Protein AF-A0A7W0P6W8-F1 (afdb_monomer)

Mean predicted aligned error: 2.23 Å

Structure (mmCIF, N/CA/C/O backbone):
data_AF-A0A7W0P6W8-F1
#
_entry.id   AF-A0A7W0P6W8-F1
#
loop_
_atom_site.group_PDB
_atom_site.id
_atom_site.type_symbol
_atom_site.label_atom_id
_atom_site.label_alt_id
_atom_site.label_comp_id
_atom_site.label_asym_id
_atom_site.label_entity_id
_atom_site.label_seq_id
_atom_site.pdbx_PDB_ins_code
_atom_site.Cartn_x
_atom_site.Cartn_y
_atom_site.Cartn_z
_atom_site.occupancy
_atom_site.B_iso_or_equiv
_atom_site.auth_seq_id
_atom_site.auth_comp_id
_atom_site.auth_asym_id
_atom_site.auth_atom_id
_atom_site.pdbx_PDB_model_num
ATOM 1 N N . MET A 1 1 ? 16.975 14.737 -2.660 1.00 61.19 1 MET A N 1
ATOM 2 C CA . MET A 1 1 ? 17.445 13.338 -2.659 1.00 61.19 1 MET A CA 1
ATOM 3 C C . MET A 1 1 ? 16.325 12.501 -3.251 1.00 61.19 1 MET A C 1
ATOM 5 O O . MET A 1 1 ? 15.214 12.596 -2.748 1.00 61.19 1 MET A O 1
ATOM 9 N N . SER A 1 2 ? 16.553 11.826 -4.375 1.00 84.50 2 SER A N 1
ATOM 10 C CA . SER A 1 2 ? 15.557 10.953 -5.012 1.00 84.50 2 SER A CA 1
ATOM 11 C C . SER A 1 2 ? 15.810 9.510 -4.595 1.00 84.50 2 SER A C 1
ATOM 13 O O . SER A 1 2 ? 16.967 9.103 -4.592 1.00 84.50 2 SER A O 1
ATOM 15 N N . LEU A 1 3 ? 14.749 8.761 -4.293 1.00 93.12 3 LEU A N 1
ATOM 16 C CA . LEU A 1 3 ? 14.845 7.332 -3.989 1.00 93.12 3 LEU A CA 1
ATOM 17 C C . LEU A 1 3 ? 15.278 6.541 -5.224 1.00 93.12 3 LEU A C 1
ATOM 19 O O . LEU A 1 3 ? 14.720 6.759 -6.312 1.00 93.12 3 LEU A O 1
ATOM 23 N N . ASP A 1 4 ? 16.208 5.611 -5.039 1.00 97.38 4 ASP A N 1
ATOM 24 C CA . ASP A 1 4 ? 16.608 4.667 -6.075 1.00 97.38 4 ASP A CA 1
ATOM 25 C C . ASP A 1 4 ? 15.560 3.554 -6.282 1.00 97.38 4 ASP A C 1
ATOM 27 O O . ASP A 1 4 ? 14.517 3.485 -5.621 1.00 97.38 4 ASP A O 1
ATOM 31 N N . ALA A 1 5 ? 15.799 2.687 -7.269 1.00 97.25 5 ALA A N 1
ATOM 32 C CA . ALA A 1 5 ? 14.848 1.636 -7.611 1.00 97.25 5 ALA A CA 1
ATOM 33 C C . ALA A 1 5 ? 14.709 0.559 -6.518 1.00 97.25 5 ALA A C 1
ATOM 35 O O . ALA A 1 5 ? 13.622 0.003 -6.337 1.00 97.25 5 ALA A O 1
ATOM 36 N N . ALA A 1 6 ? 15.790 0.257 -5.795 1.00 97.88 6 ALA A N 1
ATOM 37 C CA . ALA A 1 6 ? 15.792 -0.739 -4.733 1.00 97.88 6 ALA A CA 1
ATOM 38 C C . ALA A 1 6 ? 15.047 -0.214 -3.499 1.00 97.88 6 ALA A C 1
ATOM 40 O O . ALA A 1 6 ? 14.185 -0.915 -2.969 1.00 97.88 6 ALA A O 1
ATOM 41 N N . GLU A 1 7 ? 15.290 1.038 -3.114 1.00 98.19 7 GLU A N 1
ATOM 42 C CA . GLU A 1 7 ? 14.586 1.724 -2.029 1.00 98.19 7 GLU A CA 1
ATOM 43 C C . GLU A 1 7 ? 13.081 1.799 -2.306 1.00 98.19 7 GLU A C 1
ATOM 45 O O . GLU A 1 7 ? 12.267 1.451 -1.452 1.00 98.19 7 GLU A O 1
ATOM 50 N N . ARG A 1 8 ? 12.684 2.170 -3.532 1.00 98.12 8 ARG A N 1
ATOM 51 C CA . ARG A 1 8 ? 11.266 2.188 -3.935 1.00 98.12 8 ARG A CA 1
ATOM 52 C C . ARG A 1 8 ? 10.633 0.809 -3.864 1.00 98.12 8 ARG A C 1
ATOM 54 O O . ARG A 1 8 ? 9.508 0.681 -3.391 1.00 98.12 8 ARG A O 1
ATOM 61 N N . ARG A 1 9 ? 11.339 -0.224 -4.327 1.00 98.38 9 ARG A N 1
ATOM 62 C CA . ARG A 1 9 ? 10.838 -1.600 -4.267 1.00 98.38 9 ARG A CA 1
ATOM 63 C C . ARG A 1 9 ? 10.638 -2.040 -2.821 1.00 98.38 9 ARG A C 1
ATOM 65 O O . ARG A 1 9 ? 9.614 -2.647 -2.524 1.00 98.38 9 ARG A O 1
ATOM 72 N N . GLN A 1 10 ? 11.595 -1.731 -1.950 1.00 98.50 10 GLN A N 1
ATOM 73 C CA . GLN A 1 10 ? 11.526 -2.066 -0.534 1.00 98.50 10 GLN A CA 1
ATOM 74 C C . GLN A 1 10 ? 10.329 -1.372 0.128 1.00 98.50 10 GLN A C 1
ATOM 76 O O . GLN A 1 10 ? 9.480 -2.050 0.699 1.00 98.50 10 GLN A O 1
ATOM 81 N N . LEU A 1 11 ? 10.172 -0.059 -0.078 1.00 98.56 11 LEU A N 1
ATOM 82 C CA . LEU A 1 11 ? 9.014 0.698 0.411 1.00 98.56 11 LEU A CA 1
ATOM 83 C C . LEU A 1 11 ? 7.687 0.127 -0.101 1.00 98.56 11 LEU A C 1
ATOM 85 O O . LEU A 1 11 ? 6.741 -0.011 0.670 1.00 98.56 11 LEU A O 1
ATOM 89 N N . ALA A 1 12 ? 7.610 -0.248 -1.382 1.00 98.56 12 ALA A N 1
ATOM 90 C CA . ALA A 1 12 ? 6.400 -0.832 -1.951 1.00 98.56 12 ALA A CA 1
ATOM 91 C C . ALA A 1 12 ? 5.994 -2.133 -1.241 1.00 98.56 12 ALA A C 1
ATOM 93 O O . ALA A 1 12 ? 4.813 -2.325 -0.946 1.00 98.56 12 ALA A O 1
ATOM 94 N N . VAL A 1 13 ? 6.964 -3.014 -0.961 1.00 98.62 13 VAL A N 1
ATOM 95 C CA . VAL A 1 13 ? 6.756 -4.287 -0.250 1.00 98.62 13 VAL A CA 1
ATOM 96 C C . VAL A 1 13 ? 6.384 -4.050 1.210 1.00 98.62 13 VAL A C 1
ATOM 98 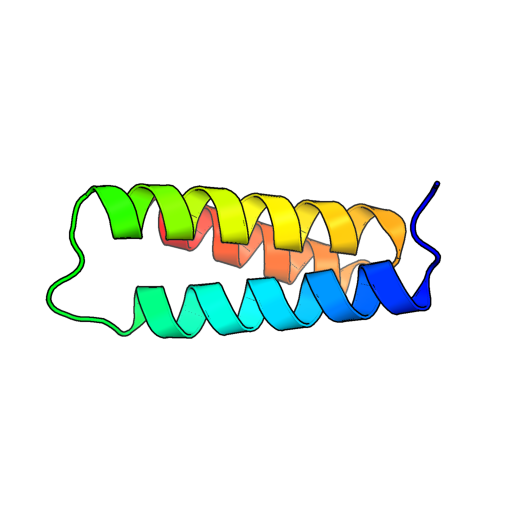O O . VAL A 1 13 ? 5.407 -4.628 1.686 1.00 98.62 13 VAL A O 1
ATOM 101 N N . ASP A 1 14 ? 7.130 -3.198 1.907 1.00 98.81 14 ASP A N 1
ATOM 102 C CA . ASP A 1 14 ? 6.946 -2.974 3.340 1.00 98.81 14 ASP A CA 1
ATOM 103 C C . ASP A 1 14 ? 5.594 -2.333 3.630 1.00 98.81 14 ASP A C 1
ATOM 105 O O . ASP A 1 14 ? 4.852 -2.818 4.482 1.00 98.81 14 ASP A O 1
ATOM 109 N N . LEU A 1 15 ? 5.216 -1.313 2.854 1.00 98.88 15 LEU A N 1
ATOM 110 C CA . LEU A 1 15 ? 3.908 -0.675 2.972 1.00 98.88 15 LEU A CA 1
ATOM 111 C C . LEU A 1 15 ? 2.773 -1.643 2.613 1.00 98.88 15 LEU A C 1
ATOM 113 O O . LEU A 1 15 ? 1.767 -1.677 3.315 1.00 98.88 15 LEU A O 1
ATOM 117 N N . PHE A 1 16 ? 2.942 -2.475 1.577 1.00 98.69 16 PHE A N 1
ATOM 118 C CA . PHE A 1 16 ? 1.935 -3.478 1.206 1.00 98.69 16 PHE A CA 1
ATOM 119 C C . PHE A 1 16 ? 1.672 -4.462 2.350 1.00 98.69 16 PHE A C 1
ATOM 121 O O . PHE A 1 16 ? 0.520 -4.768 2.656 1.00 98.69 16 PHE A O 1
ATOM 128 N N . ASN A 1 17 ? 2.737 -4.964 2.980 1.00 98.69 17 ASN A N 1
ATOM 129 C CA . ASN A 1 17 ? 2.639 -5.895 4.102 1.00 98.69 17 ASN A CA 1
ATOM 130 C C . ASN A 1 17 ? 2.109 -5.209 5.364 1.00 98.69 17 ASN A C 1
ATOM 132 O O . ASN A 1 17 ? 1.301 -5.793 6.079 1.00 98.69 17 ASN A O 1
ATOM 136 N N . PHE A 1 18 ? 2.498 -3.960 5.615 1.00 98.81 18 PHE A N 1
ATOM 137 C CA . PHE A 1 18 ? 1.980 -3.186 6.737 1.00 98.81 18 PHE A CA 1
ATOM 138 C C . PHE A 1 18 ? 0.462 -2.990 6.645 1.00 98.81 18 PHE A C 1
ATOM 140 O O . PHE A 1 18 ? -0.242 -3.202 7.632 1.00 98.81 18 PHE A O 1
ATOM 147 N N . VAL A 1 19 ? -0.068 -2.709 5.450 1.00 98.69 19 VAL A N 1
ATOM 148 C CA . VAL A 1 19 ? -1.521 -2.636 5.224 1.00 98.69 19 VAL A CA 1
ATOM 149 C C . VAL A 1 19 ? -2.218 -3.938 5.614 1.00 98.69 19 VAL A C 1
ATOM 151 O O . VAL A 1 19 ? -3.299 -3.886 6.188 1.00 98.69 19 VAL A O 1
ATOM 154 N N . TRP A 1 20 ? -1.613 -5.105 5.373 1.00 98.25 20 TRP A N 1
ATOM 155 C CA . TRP A 1 20 ? -2.191 -6.379 5.818 1.00 98.25 20 TRP A CA 1
ATOM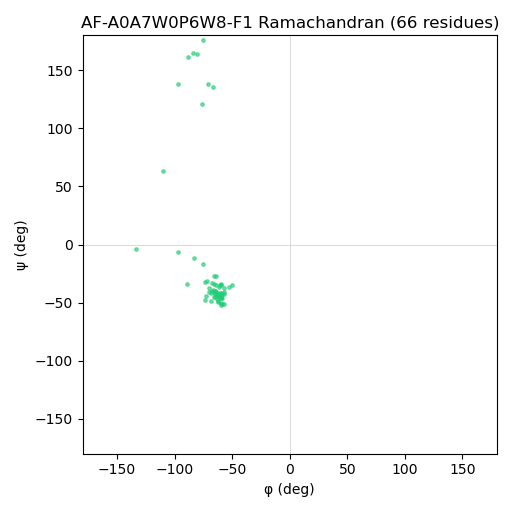 156 C C . TRP A 1 20 ? -2.273 -6.497 7.337 1.00 98.25 20 TRP A C 1
ATOM 158 O O . TRP A 1 20 ? -3.306 -6.926 7.844 1.00 98.25 20 TRP A O 1
ATOM 168 N N . THR A 1 21 ? -1.246 -6.043 8.060 1.0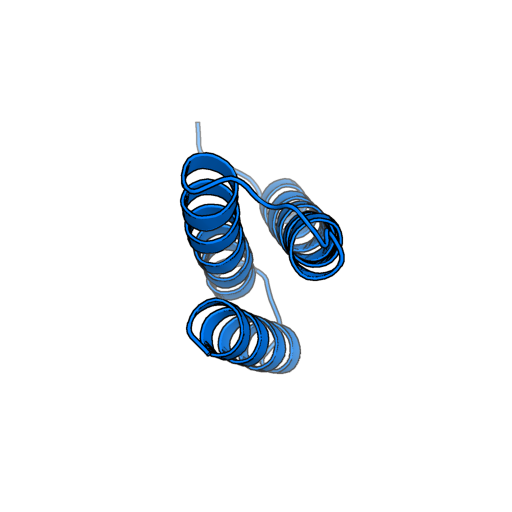0 98.31 21 THR A N 1
ATOM 169 C CA . THR A 1 21 ? -1.279 -6.041 9.533 1.00 98.31 21 THR A CA 1
ATOM 170 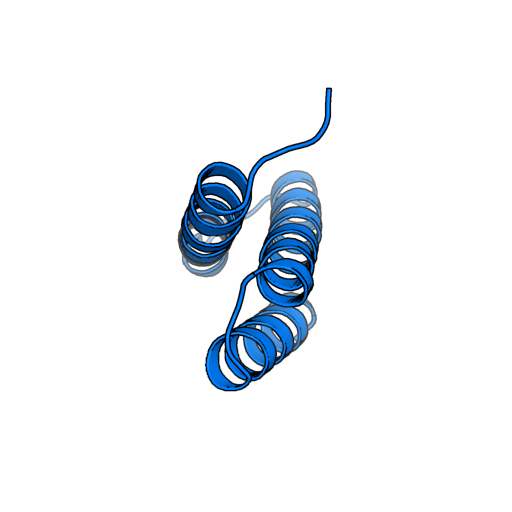C C . THR A 1 21 ? -2.416 -5.180 10.081 1.00 98.31 21 THR A C 1
ATOM 172 O O . THR A 1 21 ? -3.037 -5.536 11.080 1.00 98.31 21 THR A O 1
ATOM 175 N N . LEU A 1 22 ? -2.733 -4.076 9.394 1.00 98.38 22 LEU A N 1
ATOM 176 C CA . LEU A 1 22 ? -3.874 -3.232 9.726 1.00 98.38 22 LEU A CA 1
ATOM 177 C C . LEU A 1 22 ? -5.182 -3.916 9.321 1.00 98.38 22 LEU A C 1
ATOM 179 O O . LEU A 1 22 ? -6.076 -4.017 10.155 1.00 98.38 22 LEU A O 1
ATOM 183 N N . LEU A 1 23 ? -5.290 -4.461 8.104 1.00 97.00 23 LEU A N 1
ATOM 184 C CA . LEU A 1 23 ? -6.480 -5.183 7.624 1.00 97.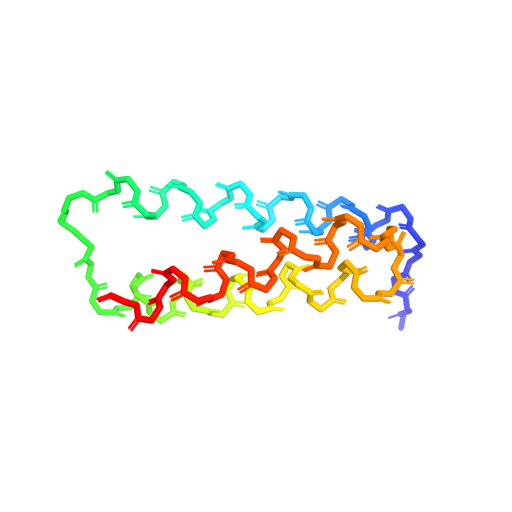00 23 LEU A CA 1
ATOM 185 C C . LEU A 1 23 ? -6.926 -6.303 8.575 1.00 97.00 23 LEU A C 1
ATOM 187 O O . LEU A 1 23 ? -8.125 -6.511 8.739 1.00 97.00 23 LEU A O 1
ATOM 191 N N . GLU A 1 24 ? -5.976 -6.998 9.199 1.00 96.94 24 GLU A N 1
ATOM 192 C CA . GLU A 1 24 ? -6.221 -8.109 10.127 1.00 96.94 24 GLU A CA 1
ATOM 193 C C . GLU A 1 24 ? -6.533 -7.666 11.566 1.00 96.94 24 GLU A C 1
ATOM 195 O O . GLU A 1 24 ? -6.977 -8.477 12.382 1.00 96.94 24 GLU A O 1
ATOM 200 N N . LYS A 1 25 ? -6.334 -6.386 11.900 1.00 97.38 25 LYS A N 1
ATOM 201 C CA . LYS A 1 25 ? -6.623 -5.853 13.232 1.00 97.38 25 LYS A CA 1
ATOM 202 C C . LYS A 1 25 ? -8.134 -5.657 13.417 1.00 97.38 25 LYS A C 1
ATOM 204 O O . LYS A 1 25 ? -8.756 -4.891 12.689 1.00 97.38 25 LYS A O 1
ATOM 209 N N . ALA A 1 26 ? -8.707 -6.329 14.420 1.00 94.69 26 ALA A N 1
ATOM 210 C CA . ALA A 1 26 ? -10.147 -6.297 14.703 1.00 94.69 26 ALA A CA 1
ATOM 211 C C . ALA A 1 26 ? -10.637 -4.940 15.244 1.00 94.69 26 ALA A C 1
ATOM 213 O O . ALA A 1 26 ? -11.682 -4.458 14.820 1.00 94.69 26 ALA A O 1
ATOM 214 N N . ASP A 1 27 ? -9.858 -4.312 16.129 1.00 95.75 27 ASP A N 1
ATOM 215 C CA . ASP A 1 27 ? -10.207 -3.047 16.789 1.00 95.75 27 ASP A CA 1
ATOM 216 C C . ASP A 1 27 ? -9.314 -1.905 16.273 1.00 95.75 27 ASP A C 1
ATOM 218 O O . ASP A 1 27 ? -8.488 -1.358 17.013 1.00 95.75 27 ASP A O 1
ATOM 222 N N . ARG A 1 28 ? -9.405 -1.592 14.972 1.00 96.75 28 ARG A N 1
ATOM 223 C CA . ARG A 1 28 ? -8.714 -0.423 14.405 1.00 96.75 28 ARG A CA 1
ATOM 224 C C . ARG A 1 28 ? -9.367 0.876 14.864 1.00 96.75 28 ARG A C 1
ATOM 226 O O . ARG A 1 28 ? -10.590 0.993 14.898 1.00 96.75 28 ARG A O 1
ATOM 233 N N . THR A 1 29 ? -8.544 1.862 15.204 1.00 98.31 29 THR A N 1
ATOM 234 C CA . THR A 1 29 ? -9.007 3.238 15.419 1.00 98.31 29 THR A CA 1
ATOM 235 C C . THR A 1 29 ? -9.177 3.963 14.081 1.00 98.31 29 THR A C 1
ATOM 237 O O . THR A 1 29 ? -8.616 3.550 13.069 1.00 98.31 29 THR A O 1
ATOM 240 N N . GLY A 1 30 ? -9.887 5.097 14.075 1.00 98.00 30 GLY A N 1
ATOM 241 C CA . GLY A 1 30 ? -10.001 5.921 12.864 1.00 98.00 30 GLY A CA 1
ATOM 242 C C . GLY A 1 30 ? -8.646 6.418 12.335 1.00 98.00 30 GLY A C 1
ATOM 243 O O . GLY A 1 30 ? -8.432 6.457 11.131 1.00 98.00 30 GLY A O 1
ATOM 244 N N . GLU A 1 31 ? -7.690 6.708 13.223 1.00 98.50 31 GLU A N 1
ATOM 245 C CA . GLU A 1 31 ? -6.320 7.073 12.830 1.00 98.50 31 GLU A CA 1
ATOM 246 C C . GLU A 1 31 ? -5.582 5.904 12.151 1.00 98.50 31 GLU A C 1
ATOM 248 O O . GLU A 1 31 ? -4.784 6.098 11.231 1.00 98.50 31 GLU A O 1
ATOM 253 N N . GLU A 1 32 ? -5.858 4.670 12.575 1.00 98.44 32 GLU A N 1
ATOM 254 C CA . GLU A 1 32 ? -5.304 3.472 11.945 1.00 98.44 32 GLU A CA 1
ATOM 255 C C . GLU A 1 32 ? -5.951 3.176 10.590 1.00 98.44 32 GLU A C 1
ATOM 257 O O . GLU A 1 32 ? -5.258 2.697 9.692 1.00 98.44 32 GLU A O 1
ATOM 262 N N . ASP A 1 33 ? -7.233 3.502 10.406 1.00 98.19 33 ASP A N 1
ATOM 263 C CA . ASP A 1 33 ? -7.889 3.447 9.095 1.00 98.19 33 ASP A CA 1
ATOM 264 C C . ASP A 1 33 ? -7.273 4.464 8.120 1.00 98.19 33 ASP A C 1
ATOM 266 O O . ASP A 1 33 ? -6.915 4.100 6.996 1.00 98.19 33 ASP A O 1
ATOM 270 N N . ASP A 1 34 ? -7.048 5.706 8.563 1.00 98.50 34 ASP A N 1
ATOM 271 C CA . ASP A 1 34 ? -6.363 6.730 7.762 1.00 98.50 34 ASP A CA 1
ATOM 272 C C . ASP A 1 34 ? -4.935 6.286 7.404 1.00 98.50 34 ASP A C 1
ATOM 274 O O . ASP A 1 34 ? -4.499 6.371 6.250 1.00 98.50 34 ASP A O 1
ATOM 278 N N . THR A 1 35 ? -4.213 5.729 8.379 1.00 98.69 35 THR A N 1
ATOM 279 C CA . THR A 1 35 ? -2.869 5.175 8.175 1.00 98.69 35 THR A CA 1
ATOM 280 C C . THR A 1 35 ? -2.880 4.043 7.146 1.00 98.69 35 THR A C 1
ATOM 282 O O . THR A 1 35 ? -2.031 4.012 6.251 1.00 98.69 35 THR A O 1
ATOM 285 N N . MET A 1 36 ? -3.850 3.130 7.231 1.00 98.62 36 MET A N 1
ATOM 286 C CA . MET A 1 36 ? -4.017 2.021 6.293 1.00 98.62 36 MET A CA 1
ATOM 287 C C . MET A 1 36 ? -4.265 2.525 4.868 1.00 98.62 36 MET A C 1
ATOM 289 O O . MET A 1 36 ? -3.628 2.048 3.925 1.00 98.62 36 MET A O 1
ATOM 293 N N . LEU A 1 37 ? -5.145 3.517 4.712 1.00 98.56 37 LEU A N 1
ATOM 294 C CA . LEU A 1 37 ? -5.451 4.145 3.429 1.00 98.56 37 LEU A CA 1
ATOM 295 C C . LEU A 1 37 ? -4.196 4.770 2.814 1.00 98.56 37 LEU A C 1
ATOM 297 O O . LEU A 1 37 ? -3.865 4.500 1.655 1.00 98.56 37 LEU A O 1
ATOM 301 N N . HIS A 1 38 ? -3.464 5.576 3.584 1.00 98.81 38 HIS A N 1
ATOM 302 C CA . HIS A 1 38 ? -2.251 6.230 3.101 1.00 98.81 38 HIS A CA 1
ATOM 303 C C . HIS A 1 38 ? -1.153 5.225 2.743 1.00 98.81 38 HIS A C 1
ATOM 305 O O . HIS A 1 38 ? -0.514 5.365 1.697 1.00 98.81 38 HIS A O 1
ATOM 311 N N . ALA A 1 39 ? -0.967 4.181 3.554 1.00 98.81 39 ALA A N 1
ATOM 312 C CA . ALA A 1 39 ? 0.016 3.136 3.291 1.00 98.81 39 ALA A CA 1
ATOM 313 C C . ALA A 1 39 ? -0.311 2.333 2.019 1.00 98.81 39 ALA A C 1
ATOM 315 O O . ALA A 1 39 ? 0.593 2.061 1.224 1.00 98.81 39 ALA A O 1
ATOM 316 N N . ALA A 1 40 ? -1.587 2.015 1.770 1.00 98.81 40 ALA A N 1
ATOM 317 C CA . ALA A 1 40 ? -2.011 1.298 0.566 1.00 98.81 40 ALA A CA 1
ATOM 318 C C . ALA A 1 40 ? -1.727 2.105 -0.708 1.00 98.81 40 ALA A C 1
ATOM 320 O O . ALA A 1 40 ? -1.125 1.593 -1.658 1.00 98.81 40 ALA A O 1
ATOM 321 N N . HIS A 1 41 ? -2.083 3.393 -0.711 1.00 98.81 41 HIS A N 1
ATOM 322 C CA . HIS A 1 41 ? -1.794 4.286 -1.837 1.00 98.81 41 HIS A CA 1
ATOM 323 C C . HIS A 1 41 ? -0.294 4.496 -2.041 1.00 98.81 41 HIS A C 1
ATOM 325 O O . HIS A 1 41 ? 0.178 4.450 -3.176 1.00 98.81 41 HIS A O 1
ATOM 331 N N . ALA A 1 42 ? 0.475 4.663 -0.963 1.00 98.75 42 ALA A N 1
ATOM 332 C CA . ALA A 1 42 ? 1.926 4.810 -1.044 1.00 98.75 42 ALA A CA 1
ATOM 333 C C . ALA A 1 42 ? 2.605 3.536 -1.585 1.00 98.75 42 ALA A C 1
ATOM 335 O O . ALA A 1 42 ? 3.458 3.623 -2.472 1.00 98.75 42 ALA A O 1
ATOM 336 N N . SER A 1 43 ? 2.180 2.345 -1.142 1.00 98.75 43 SER A N 1
ATOM 337 C CA . SER A 1 43 ? 2.646 1.070 -1.705 1.00 98.75 43 SER A CA 1
ATOM 338 C C . SER A 1 43 ? 2.370 0.994 -3.208 1.00 98.75 43 SER A C 1
ATOM 340 O O . SER A 1 43 ? 3.279 0.748 -4.010 1.00 98.75 43 SER A O 1
ATOM 342 N N . ARG A 1 44 ? 1.121 1.263 -3.610 1.00 98.62 44 ARG A N 1
ATOM 343 C CA . ARG A 1 44 ? 0.714 1.259 -5.016 1.00 98.62 44 ARG A CA 1
ATOM 344 C C . ARG A 1 44 ? 1.531 2.251 -5.835 1.00 98.62 44 ARG A C 1
ATOM 346 O O . ARG A 1 44 ? 1.917 1.926 -6.963 1.00 98.62 44 ARG A O 1
ATOM 353 N N . PHE A 1 45 ? 1.768 3.447 -5.298 1.00 98.50 45 PHE A N 1
ATOM 354 C CA . PHE A 1 45 ? 2.559 4.489 -5.942 1.00 98.50 45 PHE A CA 1
ATOM 355 C C . PHE A 1 45 ? 3.976 3.990 -6.232 1.00 98.50 45 PHE A C 1
ATOM 357 O O . PHE A 1 45 ? 4.402 4.011 -7.384 1.00 98.50 45 PHE A O 1
ATOM 364 N N . HIS A 1 46 ? 4.671 3.431 -5.237 1.00 98.44 46 HIS A N 1
ATOM 365 C CA . HIS A 1 46 ? 6.010 2.882 -5.451 1.00 98.44 46 HIS A CA 1
ATOM 366 C C . HIS A 1 46 ? 6.022 1.725 -6.460 1.00 98.44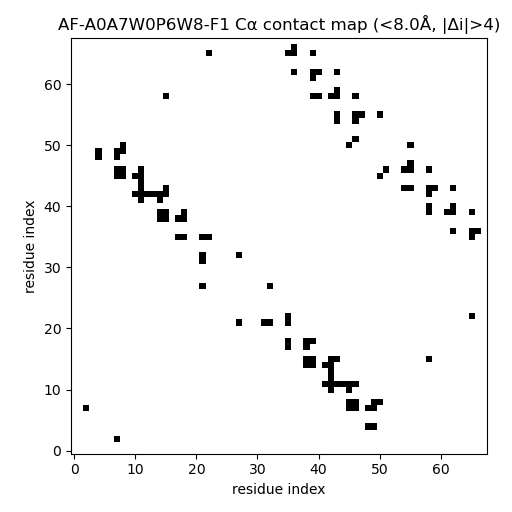 46 HIS A C 1
ATOM 368 O O . HIS A 1 46 ? 6.929 1.654 -7.292 1.00 98.44 46 HIS A O 1
ATOM 374 N N . TRP A 1 47 ? 4.995 0.868 -6.483 1.00 98.50 47 TRP A N 1
ATOM 375 C CA . TRP A 1 47 ? 4.861 -0.139 -7.542 1.00 98.50 47 TRP A CA 1
ATOM 376 C C . TRP A 1 47 ? 4.657 0.447 -8.940 1.00 98.50 47 TRP A C 1
ATOM 378 O O . TRP A 1 47 ? 5.047 -0.196 -9.909 1.00 98.50 47 TRP A O 1
ATOM 388 N N . GLY A 1 48 ? 4.082 1.643 -9.072 1.00 98.00 48 GLY A N 1
ATOM 389 C CA . GLY A 1 48 ? 3.989 2.344 -10.356 1.00 98.00 48 GLY A CA 1
ATOM 390 C C . GLY A 1 48 ? 5.349 2.770 -10.911 1.00 98.00 48 GLY A C 1
ATOM 391 O O . GLY A 1 48 ? 5.519 2.837 -12.122 1.00 98.00 48 GLY A O 1
ATOM 392 N N . GLU A 1 49 ? 6.323 2.989 -10.029 1.00 97.94 49 GLU A N 1
ATOM 393 C CA . GLU A 1 49 ? 7.645 3.506 -10.388 1.00 97.94 49 GLU A CA 1
ATOM 394 C C . GLU A 1 49 ? 8.640 2.388 -10.734 1.00 97.94 49 GLU A C 1
ATOM 396 O O . GLU A 1 49 ? 9.512 2.577 -11.579 1.00 97.94 49 GLU A O 1
ATOM 401 N N . VAL A 1 50 ? 8.542 1.227 -10.069 1.00 97.88 50 VAL A N 1
ATOM 402 C CA . VAL A 1 50 ? 9.532 0.131 -10.197 1.00 97.88 50 VAL A CA 1
ATOM 403 C C . VAL A 1 50 ? 8.932 -1.266 -10.386 1.00 97.88 50 VAL A C 1
ATOM 405 O 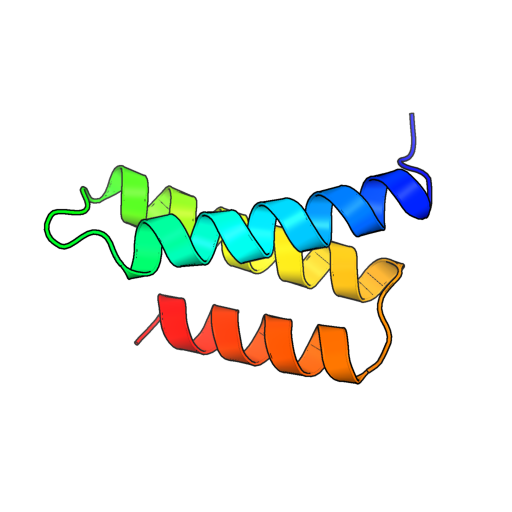O . VAL A 1 50 ? 9.665 -2.250 -10.507 1.00 97.88 50 VAL A O 1
ATOM 408 N N . GLY A 1 51 ? 7.607 -1.394 -10.337 1.00 96.75 51 GLY A N 1
ATOM 409 C CA . GLY A 1 51 ? 6.904 -2.675 -10.367 1.00 96.75 51 GLY A CA 1
ATOM 410 C C . GLY A 1 51 ? 6.586 -3.179 -11.773 1.00 96.75 51 GLY A C 1
ATOM 411 O O . GLY A 1 51 ? 6.533 -2.429 -12.743 1.00 96.75 51 GLY A O 1
ATOM 412 N N . ALA A 1 52 ? 6.316 -4.480 -11.871 1.00 98.19 52 ALA A N 1
ATOM 413 C CA . ALA A 1 52 ? 5.741 -5.090 -13.068 1.00 98.19 52 ALA A CA 1
ATOM 414 C C . ALA A 1 52 ? 4.203 -4.948 -13.062 1.00 98.19 52 ALA A C 1
ATOM 416 O O . ALA A 1 52 ? 3.623 -4.732 -11.997 1.00 98.19 52 ALA A O 1
ATOM 417 N N . PRO A 1 53 ? 3.496 -5.164 -14.191 1.00 98.38 53 PRO A N 1
ATOM 418 C CA . PRO A 1 53 ? 2.031 -5.054 -14.254 1.00 98.38 53 PRO A CA 1
ATOM 419 C C . PRO A 1 53 ? 1.273 -5.826 -13.160 1.00 98.38 53 PRO A C 1
ATOM 421 O O . PRO A 1 53 ? 0.271 -5.346 -12.637 1.00 98.38 53 PRO A O 1
ATOM 424 N N . VAL A 1 54 ? 1.787 -6.990 -12.743 1.00 98.38 54 VAL A N 1
ATOM 425 C CA . VAL A 1 54 ? 1.218 -7.773 -11.632 1.00 98.38 54 VAL A CA 1
ATOM 426 C C . VAL A 1 54 ? 1.290 -7.046 -10.284 1.00 98.38 54 VAL A C 1
ATOM 428 O O . VAL A 1 54 ? 0.384 -7.183 -9.466 1.00 98.38 54 VAL A O 1
ATOM 431 N N . ASN A 1 55 ? 2.344 -6.262 -10.038 1.00 98.50 55 ASN A N 1
ATOM 432 C CA . ASN A 1 55 ? 2.474 -5.461 -8.824 1.00 98.50 55 ASN A CA 1
ATOM 433 C C . ASN A 1 55 ? 1.445 -4.332 -8.803 1.00 98.50 55 ASN A C 1
ATOM 435 O O . ASN A 1 55 ? 0.812 -4.119 -7.773 1.00 98.50 55 ASN A O 1
ATOM 439 N N . LEU A 1 56 ? 1.230 -3.669 -9.945 1.00 98.31 56 LEU A N 1
ATOM 440 C CA . LEU A 1 56 ? 0.198 -2.645 -10.076 1.00 98.31 56 LEU A CA 1
ATOM 441 C C . LEU A 1 56 ? -1.182 -3.241 -9.789 1.00 98.31 56 LEU A C 1
ATOM 443 O O . LEU A 1 56 ? -1.873 -2.750 -8.907 1.00 98.31 56 LEU A O 1
ATOM 447 N N . ALA A 1 57 ? -1.544 -4.344 -10.451 1.00 98.44 57 ALA A N 1
ATOM 448 C CA . ALA A 1 57 ? -2.841 -4.993 -10.255 1.00 98.44 57 ALA A CA 1
ATOM 449 C C . ALA A 1 57 ? -3.098 -5.388 -8.787 1.00 98.44 57 ALA A C 1
ATOM 451 O O . ALA A 1 57 ? -4.199 -5.201 -8.276 1.00 98.44 57 ALA A O 1
ATOM 452 N N . ARG A 1 58 ? -2.076 -5.899 -8.085 1.00 98.25 58 ARG A N 1
ATOM 453 C CA . ARG A 1 58 ? -2.168 -6.222 -6.650 1.00 98.25 58 ARG A CA 1
ATOM 454 C C . ARG A 1 58 ? -2.320 -4.978 -5.776 1.00 98.25 58 ARG A C 1
ATOM 456 O O . ARG A 1 58 ? -3.090 -5.019 -4.822 1.00 98.25 58 ARG A O 1
ATOM 463 N N . GLY A 1 59 ? -1.606 -3.899 -6.097 1.00 98.31 59 GLY A N 1
ATOM 464 C CA . GLY A 1 59 ? -1.739 -2.613 -5.412 1.00 98.31 59 GLY A CA 1
ATOM 465 C C . GLY A 1 59 ? -3.140 -2.024 -5.573 1.00 98.31 59 GLY A C 1
ATOM 466 O O . GLY A 1 59 ? -3.767 -1.689 -4.577 1.00 98.31 59 GLY A O 1
ATOM 467 N N . GLU A 1 60 ? -3.670 -1.988 -6.799 1.00 98.44 60 GLU A N 1
ATOM 468 C CA . GLU A 1 60 ? -5.042 -1.526 -7.074 1.00 98.44 60 GLU A CA 1
ATOM 469 C C . GLU A 1 60 ? -6.085 -2.372 -6.331 1.00 98.44 60 GLU A C 1
ATOM 471 O O . GLU A 1 60 ? -7.027 -1.846 -5.740 1.00 98.44 60 GLU A O 1
ATOM 476 N N . TRP A 1 61 ? -5.895 -3.694 -6.300 1.00 98.31 61 TRP A N 1
ATOM 477 C CA . TRP A 1 61 ? -6.769 -4.583 -5.540 1.00 98.31 61 TRP A CA 1
ATOM 478 C C . TRP A 1 61 ? -6.728 -4.292 -4.032 1.00 98.31 61 TRP A C 1
ATOM 480 O O . TRP A 1 61 ? -7.778 -4.246 -3.394 1.00 98.31 61 TRP A O 1
ATOM 490 N N . GLN A 1 62 ? -5.543 -4.059 -3.455 1.00 98.38 62 GLN A N 1
ATOM 491 C CA . GLN A 1 62 ? -5.425 -3.723 -2.034 1.00 98.38 62 GLN A CA 1
ATOM 492 C C . GLN A 1 62 ? -6.052 -2.354 -1.731 1.00 98.38 62 GLN A C 1
ATOM 494 O O . GLN A 1 62 ? -6.761 -2.234 -0.737 1.00 98.38 62 GLN A O 1
ATOM 499 N N . VAL A 1 63 ? -5.882 -1.364 -2.616 1.00 98.62 63 VAL A N 1
ATOM 500 C CA . VAL A 1 63 ? -6.557 -0.060 -2.518 1.00 98.62 63 VAL A CA 1
ATOM 501 C C . VAL A 1 63 ? -8.079 -0.229 -2.533 1.00 98.62 63 VAL A C 1
ATOM 503 O O . VAL A 1 63 ? -8.767 0.321 -1.683 1.00 98.62 63 VAL A O 1
ATOM 506 N N . SER A 1 64 ? -8.630 -1.046 -3.432 1.00 98.00 64 SER A N 1
ATOM 507 C CA . SER A 1 64 ? -10.072 -1.329 -3.422 1.00 98.00 64 SER A CA 1
ATOM 508 C C . SER A 1 64 ? -10.535 -1.966 -2.108 1.00 98.00 64 SER A C 1
ATOM 510 O O . SER A 1 64 ? -11.653 -1.705 -1.675 1.00 98.00 64 SER A O 1
ATOM 512 N N . ARG A 1 65 ? -9.700 -2.808 -1.489 1.00 96.19 65 ARG A N 1
ATOM 513 C CA . ARG A 1 65 ? -10.006 -3.51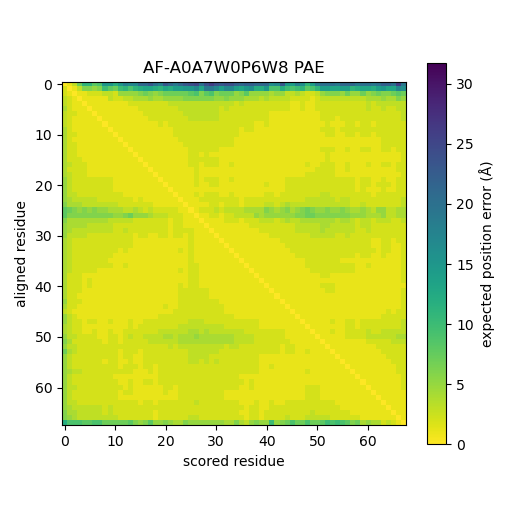1 -0.237 1.00 96.19 65 ARG A CA 1
ATOM 514 C C . ARG A 1 65 ? -10.008 -2.606 0.987 1.00 96.19 65 ARG A C 1
ATOM 516 O O . ARG A 1 65 ? -10.760 -2.894 1.904 1.00 96.19 65 ARG A O 1
ATOM 523 N N . VAL A 1 66 ? -9.195 -1.551 1.013 1.00 96.94 66 VAL A N 1
ATOM 524 C CA . VAL A 1 66 ? -9.188 -0.607 2.145 1.00 96.94 66 VAL A CA 1
ATOM 525 C C . VAL A 1 66 ? -10.398 0.335 2.147 1.00 96.94 66 VAL A C 1
ATOM 527 O O . VAL A 1 66 ? -10.682 0.928 3.179 1.00 96.94 66 VAL A O 1
ATOM 530 N N . TYR A 1 67 ? -11.116 0.464 1.024 1.00 95.81 67 TYR A N 1
ATOM 531 C CA . TYR A 1 67 ? -12.339 1.275 0.911 1.00 95.81 67 TYR A CA 1
ATOM 532 C C . TYR A 1 67 ? -13.652 0.483 1.056 1.00 95.81 67 TYR A C 1
ATOM 534 O O . TYR A 1 67 ? -14.718 1.099 1.027 1.00 95.81 67 TYR A O 1
ATOM 542 N N . ALA A 1 68 ? -13.593 -0.849 1.132 1.00 90.06 68 ALA A N 1
ATOM 543 C CA . ALA A 1 68 ? -14.764 -1.729 1.205 1.00 90.06 68 ALA A CA 1
ATOM 544 C C . ALA A 1 68 ? -15.158 -2.024 2.656 1.00 90.06 68 ALA A C 1
ATOM 546 O O . ALA A 1 68 ? -16.379 -2.033 2.926 1.00 90.06 68 ALA A O 1
#

Solvent-accessible surface area (backbone atoms only — not comparable to full-atom values): 3708 Å² total; per-residue (Å²): 139,81,82,50,68,67,59,31,48,50,49,19,52,52,27,48,53,50,29,49,60,51,72,71,44,88,84,67,49,72,69,52,51,53,48,33,50,52,30,28,52,50,12,28,51,30,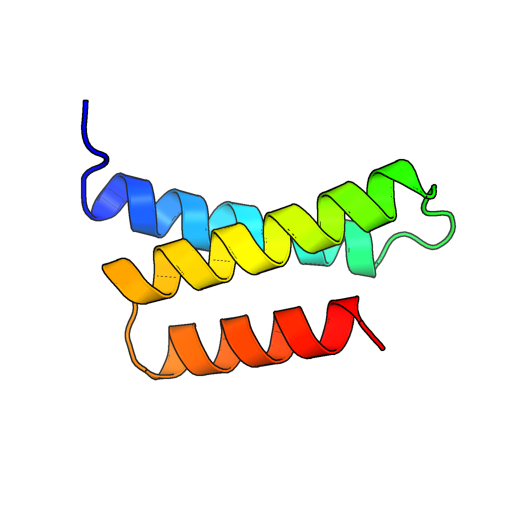21,70,77,66,45,55,75,68,47,36,56,51,25,53,52,50,43,55,58,73,76,108

Sequence (68 aa):
MSLDAAERRQLAVDLFNFVWTLLEKADRTGEEDDTMLHAAHASRFHWGEVGAPVNLARGEWQVSRVYA

Nearest PDB structures (foldseek):
  2luh-assembly1_A  TM=6.132E-01  e=3.178E+00  Saccharomyces cerevisiae S288C
  8pwl-assembly1_A  TM=4.756E-01  e=4.734E+00  Homo sapiens

Foldseek 3Di:
DDDDLVRLQVLLVVLLVVLVVLVPDPDDDPVSLVSSLVSLVSSLVSCVVRNDPVSNVSSVVSNVVSVD

Secondary structure (DSSP, 8-state):
----HHHHHHHHHHHHHHHHHHHT-SS--HHHHHHHHHHHHHHHHHHHHH--HHHHHHHHHHHHHHT-

pLDDT: mean 97.16, std 4.88, range [61.19, 98.88]

Radius of gyration: 12.03 Å; Cα contacts (8 Å, |Δi|>4): 65; chains: 1; bounding box: 32×21×31 Å